Protein AF-A0A9J6QZZ3-F1 (afdb_monomer_lite)

Foldseek 3Di:
DEDADPDPDQWAQDQPVRDIYGYPPDDPLSRQLSVQLRVQCSQVPRDDVPDDPVVVVPDDDPVVSSVLSLVRSVVVCVVVVNPPCVPRVVVVVVVVVPDDPVVVVVSVVVSVVSD

Sequence (115 aa):
GFEDIPGGSHGYYHLTEKRIAIQEGMSELQTLKTAIHEIAHSKLHAIDPEAPAIEQADRPDSRTREVQAESVAYAVCQHYGLDTSDYSFGYVAGWSSGKDLKELKASLETIRATA

Structure (mmCIF, N/CA/C/O backbone):
data_AF-A0A9J6QZZ3-F1
#
_entry.id   AF-A0A9J6QZZ3-F1
#
loop_
_atom_site.group_PDB
_atom_site.id
_atom_site.type_symbol
_atom_site.label_atom_id
_atom_site.label_alt_id
_atom_site.label_comp_id
_atom_site.label_asym_id
_atom_site.label_entity_id
_atom_site.label_seq_id
_atom_site.pdbx_PDB_ins_code
_atom_site.Cartn_x
_atom_site.Cartn_y
_atom_site.Cartn_z
_atom_site.occupancy
_atom_site.B_iso_or_equiv
_atom_site.auth_seq_id
_atom_site.auth_comp_id
_atom_site.auth_asym_id
_atom_site.auth_atom_id
_atom_site.pdbx_PDB_model_num
ATOM 1 N N . GLY A 1 1 ? 3.845 -7.983 10.053 1.00 81.31 1 GLY A N 1
ATOM 2 C CA . GLY A 1 1 ? 3.923 -7.850 11.514 1.00 81.31 1 GLY A CA 1
ATOM 3 C C . GLY A 1 1 ? 3.743 -6.398 11.872 1.00 81.31 1 GLY A C 1
ATOM 4 O O . GLY A 1 1 ? 3.936 -5.557 11.000 1.00 81.31 1 GLY A O 1
ATOM 5 N N . PHE A 1 2 ? 3.345 -6.131 13.108 1.00 88.94 2 PHE A N 1
ATOM 6 C CA . PHE A 1 2 ? 3.378 -4.778 13.642 1.00 88.94 2 PHE A CA 1
ATOM 7 C C . PHE A 1 2 ? 4.791 -4.470 14.141 1.00 88.94 2 PHE A C 1
ATOM 9 O O . PHE A 1 2 ? 5.450 -5.371 14.662 1.00 88.94 2 PHE A O 1
ATOM 16 N N . GLU A 1 3 ? 5.266 -3.256 13.892 1.00 92.50 3 GLU A N 1
ATOM 17 C CA . GLU A 1 3 ? 6.555 -2.764 14.372 1.00 92.50 3 GLU A CA 1
ATOM 18 C C . GLU A 1 3 ? 6.540 -1.233 14.495 1.00 92.50 3 GLU A C 1
ATOM 20 O O . GLU A 1 3 ? 5.693 -0.558 13.906 1.00 92.50 3 GLU A O 1
ATOM 25 N N . ASP A 1 4 ? 7.478 -0.680 15.262 1.00 92.38 4 ASP A N 1
ATOM 26 C CA . ASP A 1 4 ? 7.709 0.764 15.316 1.00 92.38 4 ASP A CA 1
ATOM 27 C C . ASP A 1 4 ? 8.580 1.195 14.124 1.00 92.38 4 ASP A C 1
ATOM 29 O O . ASP A 1 4 ? 9.757 0.834 14.045 1.00 92.38 4 ASP A O 1
ATOM 33 N N . ILE A 1 5 ? 7.988 1.921 13.171 1.00 91.31 5 ILE A N 1
ATOM 34 C CA . ILE A 1 5 ? 8.594 2.337 11.901 1.00 91.31 5 ILE A CA 1
ATOM 35 C C . ILE A 1 5 ? 9.020 3.814 12.003 1.00 91.31 5 ILE A C 1
ATOM 37 O O . ILE A 1 5 ? 8.187 4.725 11.982 1.00 91.31 5 ILE A O 1
ATOM 41 N N . PRO A 1 6 ? 10.332 4.109 12.044 1.00 84.12 6 PRO A N 1
ATOM 42 C CA . PRO A 1 6 ? 10.812 5.485 12.071 1.00 84.12 6 PRO A CA 1
ATOM 43 C C . PRO A 1 6 ? 10.499 6.223 10.762 1.00 84.12 6 PRO A C 1
ATOM 45 O O . PRO A 1 6 ? 10.610 5.664 9.673 1.00 84.12 6 PRO A O 1
ATOM 48 N N . GLY A 1 7 ? 10.195 7.522 10.847 1.00 80.19 7 GLY A N 1
ATOM 49 C CA . GLY A 1 7 ? 10.111 8.394 9.665 1.00 80.19 7 GLY A CA 1
ATOM 50 C C . GLY A 1 7 ? 8.710 8.613 9.089 1.00 80.19 7 GLY A C 1
ATOM 51 O O . GLY A 1 7 ? 8.595 9.148 7.990 1.00 80.19 7 GLY A O 1
ATOM 52 N N . GLY A 1 8 ? 7.652 8.258 9.824 1.00 79.75 8 GLY A N 1
ATOM 53 C CA . GLY A 1 8 ? 6.273 8.630 9.483 1.00 79.75 8 GLY A CA 1
ATOM 54 C C . GLY A 1 8 ? 5.628 7.795 8.374 1.00 79.75 8 GLY A C 1
ATOM 55 O O . GLY A 1 8 ? 4.553 8.160 7.904 1.00 79.75 8 GLY A O 1
ATOM 56 N N . SER A 1 9 ? 6.254 6.687 7.958 1.00 87.44 9 SER A N 1
ATOM 57 C CA . SER A 1 9 ? 5.575 5.691 7.125 1.00 87.44 9 SER A CA 1
ATOM 58 C C . SER A 1 9 ? 4.580 4.891 7.962 1.00 87.44 9 SER A C 1
ATOM 60 O O . SER A 1 9 ? 4.830 4.595 9.127 1.00 87.44 9 SER A O 1
ATOM 62 N N . HIS A 1 10 ? 3.464 4.499 7.354 1.00 90.56 10 HIS A N 1
ATOM 63 C CA . HIS A 1 10 ? 2.470 3.645 8.001 1.00 90.56 10 HIS A CA 1
ATOM 64 C C . HIS A 1 10 ? 2.759 2.150 7.813 1.00 90.56 10 HIS A C 1
ATOM 66 O O . HIS A 1 10 ? 2.265 1.327 8.583 1.00 90.56 10 HIS A O 1
ATOM 72 N N . GLY A 1 11 ? 3.550 1.779 6.808 1.00 92.31 11 GLY A N 1
ATOM 73 C CA . GLY A 1 11 ? 3.874 0.393 6.489 1.00 92.31 11 GLY A CA 1
ATOM 74 C C . GLY A 1 11 ? 4.903 0.288 5.370 1.00 92.31 11 GLY A C 1
ATOM 75 O O . GLY A 1 11 ? 5.335 1.301 4.818 1.00 92.31 11 GLY A O 1
ATOM 76 N N . TYR A 1 12 ? 5.348 -0.937 5.097 1.00 91.50 12 TYR A N 1
ATOM 77 C CA . TYR A 1 12 ? 6.137 -1.259 3.908 1.00 91.50 12 TYR A CA 1
ATOM 78 C C . TYR A 1 12 ? 6.111 -2.762 3.601 1.00 91.50 12 TYR A C 1
ATOM 80 O O . TYR A 1 12 ? 6.018 -3.614 4.494 1.00 91.50 12 TYR A O 1
ATOM 88 N N . TYR A 1 13 ? 6.280 -3.100 2.325 1.00 89.88 13 TYR A N 1
ATOM 89 C CA . TYR A 1 13 ? 6.589 -4.450 1.868 1.00 89.88 13 TYR A CA 1
ATOM 90 C C . TYR A 1 13 ? 8.106 -4.675 1.752 1.00 89.88 13 TYR A C 1
ATOM 92 O O . TYR A 1 13 ? 8.801 -4.035 0.960 1.00 89.88 13 TYR A O 1
ATOM 100 N N . HIS A 1 14 ? 8.636 -5.630 2.519 1.00 85.06 14 HIS A N 1
ATOM 101 C CA . HIS A 1 14 ? 10.043 -6.013 2.475 1.00 85.06 14 HIS A CA 1
ATOM 102 C C . HIS A 1 14 ? 10.299 -7.009 1.336 1.00 85.06 14 HIS A C 1
ATOM 104 O O . HIS A 1 14 ? 9.906 -8.173 1.416 1.00 85.06 14 HIS A O 1
ATOM 110 N N . LEU A 1 15 ? 11.035 -6.584 0.306 1.00 79.06 15 LEU A N 1
ATOM 111 C CA . LEU A 1 15 ? 11.273 -7.377 -0.911 1.00 79.06 15 LEU A CA 1
ATOM 112 C C . LEU A 1 15 ? 11.987 -8.715 -0.644 1.00 79.06 15 LEU A C 1
ATOM 114 O O . LEU A 1 15 ? 11.551 -9.747 -1.144 1.00 79.06 15 LEU A O 1
ATOM 118 N N . THR A 1 16 ? 13.051 -8.709 0.165 1.00 78.06 16 THR A N 1
ATOM 119 C CA . THR A 1 16 ? 13.860 -9.914 0.437 1.00 78.06 16 THR A CA 1
ATOM 120 C C . THR A 1 16 ? 13.127 -10.939 1.299 1.00 78.06 16 THR A C 1
ATOM 122 O O . THR A 1 16 ? 13.056 -12.113 0.955 1.00 78.06 16 THR A O 1
ATOM 125 N N . GLU A 1 17 ? 12.556 -10.494 2.418 1.00 82.62 17 GLU A N 1
ATOM 126 C CA . GLU A 1 17 ? 11.860 -11.361 3.374 1.00 82.62 17 GLU A CA 1
ATOM 127 C C . GLU A 1 17 ? 10.414 -11.668 2.962 1.00 82.62 17 GLU A C 1
ATOM 129 O O . GLU A 1 17 ? 9.736 -12.448 3.628 1.00 82.62 17 GLU A O 1
ATOM 134 N N . LYS A 1 18 ? 9.929 -11.046 1.878 1.00 84.69 18 LYS A N 1
ATOM 135 C CA . LYS A 1 18 ? 8.551 -11.148 1.376 1.00 84.69 18 LYS A CA 1
ATOM 136 C C . LYS A 1 18 ? 7.507 -10.961 2.483 1.00 84.69 18 LYS A C 1
ATOM 138 O O . LYS A 1 18 ? 6.465 -11.616 2.490 1.00 84.69 18 LYS A O 1
ATOM 143 N N . ARG A 1 19 ? 7.786 -10.054 3.425 1.00 91.12 19 ARG A N 1
ATOM 144 C CA . ARG A 1 19 ? 6.917 -9.748 4.568 1.00 91.12 19 ARG A CA 1
ATOM 145 C C . ARG A 1 19 ? 6.380 -8.329 4.488 1.00 91.12 19 ARG A C 1
ATOM 147 O O . ARG A 1 19 ? 7.026 -7.441 3.946 1.00 91.12 19 ARG A O 1
ATOM 154 N N . ILE A 1 20 ? 5.219 -8.123 5.095 1.00 91.56 20 ILE A N 1
ATOM 155 C CA . ILE A 1 20 ? 4.611 -6.802 5.267 1.00 91.56 20 ILE A CA 1
ATOM 156 C C . ILE A 1 20 ? 4.844 -6.341 6.704 1.00 91.56 20 ILE A C 1
ATOM 158 O O . ILE A 1 20 ? 4.605 -7.106 7.647 1.00 91.56 20 ILE A O 1
ATOM 162 N N . ALA A 1 21 ? 5.304 -5.107 6.861 1.00 93.75 21 ALA A N 1
ATOM 163 C CA . ALA A 1 21 ? 5.430 -4.389 8.122 1.00 93.75 21 ALA A CA 1
ATOM 164 C C . ALA A 1 21 ? 4.364 -3.292 8.206 1.00 93.75 21 ALA A C 1
ATOM 166 O O . ALA A 1 21 ? 4.070 -2.640 7.205 1.00 93.75 21 ALA A O 1
ATOM 167 N N . ILE A 1 22 ? 3.783 -3.102 9.389 1.00 92.12 22 ILE A N 1
ATOM 168 C CA . ILE A 1 22 ? 2.753 -2.091 9.652 1.00 92.12 22 ILE A CA 1
ATOM 169 C C . ILE A 1 22 ? 3.111 -1.359 10.945 1.00 92.12 22 ILE A C 1
ATOM 171 O O . ILE A 1 22 ? 3.467 -2.002 11.929 1.00 92.12 22 ILE A O 1
ATOM 175 N N . GLN A 1 23 ? 2.973 -0.036 10.947 1.00 94.44 23 GLN 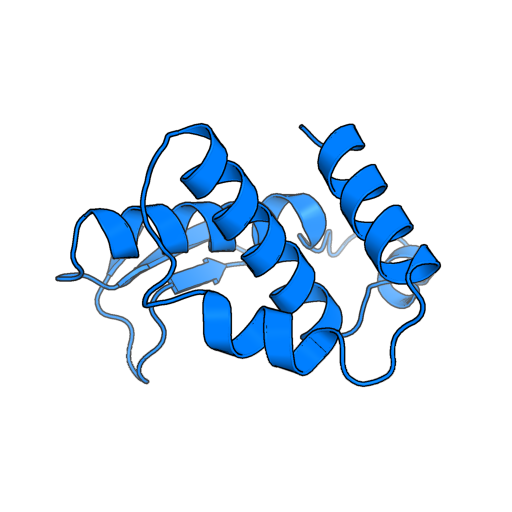A N 1
ATOM 176 C CA . GLN A 1 23 ? 3.218 0.808 12.110 1.00 94.44 23 GLN A CA 1
ATOM 177 C C . GLN A 1 23 ? 2.301 0.427 13.283 1.00 94.44 23 GLN A C 1
ATOM 179 O O . GLN A 1 23 ? 1.080 0.294 13.136 1.00 94.44 23 GLN A O 1
ATOM 184 N N . GLU A 1 24 ? 2.890 0.295 14.468 1.00 91.81 24 GLU A N 1
ATOM 185 C CA . GLU A 1 24 ? 2.163 0.108 15.725 1.00 91.81 24 GLU A CA 1
ATOM 186 C C . GLU A 1 24 ? 1.386 1.360 16.154 1.00 91.81 24 GLU A C 1
ATOM 188 O O . GLU A 1 24 ? 1.812 2.493 15.933 1.00 91.81 24 GLU A O 1
ATOM 193 N N . GLY A 1 25 ? 0.240 1.152 16.813 1.00 85.31 25 GLY A N 1
ATOM 194 C CA . GLY A 1 25 ? -0.540 2.231 17.433 1.00 85.31 25 GLY A CA 1
ATOM 195 C C . GLY A 1 25 ? -1.440 3.033 16.485 1.00 85.31 25 GLY A C 1
ATOM 196 O O . GLY A 1 25 ? -2.011 4.038 16.905 1.00 85.31 25 GLY A O 1
ATOM 197 N N . MET A 1 26 ? -1.595 2.605 15.229 1.00 88.12 26 MET A N 1
ATOM 198 C CA . MET A 1 26 ? -2.561 3.197 14.294 1.00 88.12 26 MET A CA 1
ATOM 199 C C . MET A 1 26 ? -4.006 2.767 14.599 1.00 88.12 26 MET A C 1
ATOM 201 O O . MET A 1 26 ? -4.249 1.766 15.273 1.00 88.12 26 MET A O 1
ATOM 205 N N . SER A 1 27 ? -4.984 3.518 14.080 1.00 82.50 27 SER A N 1
ATOM 206 C CA . SER A 1 27 ? -6.395 3.114 14.133 1.00 82.50 27 SER A CA 1
ATOM 207 C C . SER A 1 27 ? -6.641 1.850 13.304 1.00 82.50 27 SER A C 1
ATOM 209 O O . SER A 1 27 ? -5.967 1.632 12.299 1.00 82.50 27 SER A O 1
ATOM 211 N N . GLU A 1 28 ? -7.653 1.051 13.662 1.00 76.69 28 GLU A N 1
ATOM 212 C CA . GLU A 1 28 ? -7.994 -0.187 12.935 1.00 76.69 28 GLU A CA 1
ATOM 213 C C . GLU A 1 28 ? -8.199 0.053 11.433 1.00 76.69 28 GLU A C 1
ATOM 215 O O . GLU A 1 28 ? -7.714 -0.708 10.596 1.00 76.69 28 GLU A O 1
ATOM 220 N N . LEU A 1 29 ? -8.866 1.156 11.084 1.00 77.88 29 LEU A N 1
ATOM 221 C CA . LEU A 1 29 ? -9.125 1.529 9.699 1.00 77.88 29 LEU A CA 1
ATOM 222 C C . LEU A 1 29 ? -7.841 1.905 8.944 1.00 77.88 29 LEU A C 1
ATOM 224 O O . LEU A 1 29 ? -7.649 1.466 7.809 1.00 77.88 29 LEU A O 1
ATOM 228 N N . GLN A 1 30 ? -6.942 2.673 9.568 1.00 83.69 30 GLN A N 1
ATOM 229 C CA . GLN A 1 30 ? -5.654 3.024 8.966 1.00 83.69 30 GLN A CA 1
ATOM 230 C C . GLN A 1 30 ? -4.754 1.791 8.836 1.00 83.69 30 GLN A C 1
ATOM 232 O O . GLN A 1 30 ? -4.114 1.605 7.800 1.00 83.69 30 GLN A O 1
ATOM 237 N N . THR A 1 31 ? -4.738 0.919 9.844 1.00 84.31 31 THR A N 1
ATOM 238 C CA . THR A 1 31 ? -4.046 -0.373 9.808 1.00 84.31 31 THR A CA 1
ATOM 239 C C . THR A 1 31 ? -4.539 -1.226 8.646 1.00 84.31 31 THR A C 1
ATOM 241 O O . THR A 1 31 ? -3.722 -1.733 7.880 1.00 84.31 31 THR A O 1
ATOM 244 N N . LEU A 1 32 ? -5.856 -1.349 8.469 1.00 83.19 32 LEU A N 1
ATOM 245 C CA . LEU A 1 32 ? -6.441 -2.149 7.398 1.00 83.19 32 LEU A CA 1
ATOM 246 C C . LEU A 1 32 ? -6.140 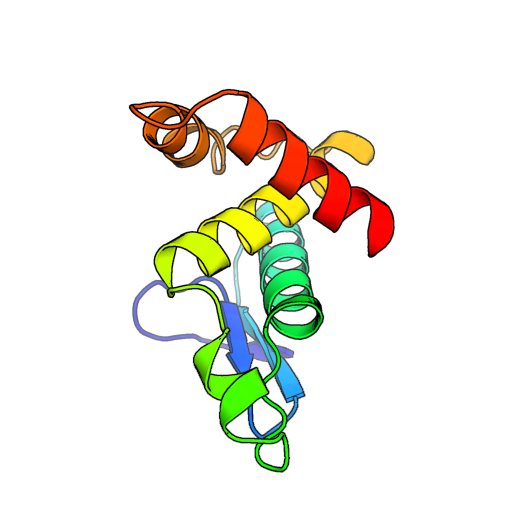-1.565 6.013 1.00 83.19 32 LEU A C 1
ATOM 248 O O . LEU A 1 32 ? -5.685 -2.296 5.135 1.00 83.19 32 LEU A O 1
ATOM 252 N N . LYS A 1 33 ? -6.323 -0.251 5.829 1.00 85.94 33 LYS A N 1
ATOM 253 C CA . LYS A 1 33 ? -5.966 0.448 4.583 1.00 85.94 33 LYS A CA 1
ATOM 254 C C . LYS A 1 33 ? -4.500 0.203 4.223 1.00 85.94 33 LYS A C 1
ATOM 256 O O . LYS A 1 33 ? -4.196 -0.183 3.098 1.00 85.94 33 LYS A O 1
ATOM 261 N N . THR A 1 34 ? -3.607 0.400 5.192 1.00 90.88 34 THR A N 1
ATOM 262 C CA . THR A 1 34 ? -2.162 0.219 5.005 1.00 90.88 34 THR A CA 1
ATOM 263 C C . THR A 1 34 ? -1.832 -1.230 4.667 1.00 90.88 34 THR A C 1
ATOM 265 O O . THR A 1 34 ? -1.082 -1.484 3.733 1.00 90.88 34 THR A O 1
ATOM 268 N N . ALA A 1 35 ? -2.441 -2.200 5.354 1.00 87.81 35 ALA A N 1
ATOM 269 C CA . ALA A 1 35 ? -2.248 -3.611 5.040 1.00 87.81 35 ALA A CA 1
ATOM 270 C C . ALA A 1 35 ? -2.626 -3.925 3.585 1.00 87.81 35 ALA A C 1
ATOM 272 O O . ALA A 1 35 ? -1.868 -4.593 2.888 1.00 87.81 35 ALA A O 1
ATOM 273 N N . ILE A 1 36 ? -3.770 -3.423 3.111 1.00 88.50 36 ILE A N 1
ATOM 274 C CA . ILE A 1 36 ? -4.218 -3.642 1.730 1.00 88.50 36 ILE A CA 1
ATOM 275 C C . ILE A 1 36 ? -3.269 -2.964 0.734 1.00 88.50 36 ILE A C 1
ATOM 277 O O . ILE A 1 36 ? -2.918 -3.576 -0.274 1.00 88.50 36 ILE A O 1
ATOM 281 N N . HIS A 1 37 ? -2.822 -1.742 1.029 1.00 92.31 37 HIS A N 1
ATOM 282 C CA . HIS A 1 37 ? -1.840 -1.015 0.225 1.00 92.31 37 HIS A CA 1
ATOM 283 C C . HIS A 1 37 ? -0.537 -1.826 0.071 1.00 92.31 37 HIS A C 1
ATOM 285 O O . HIS A 1 37 ? -0.086 -2.081 -1.045 1.00 92.31 37 HIS A O 1
ATOM 291 N N . GLU A 1 38 ? 0.027 -2.336 1.169 1.00 94.31 38 GLU A N 1
ATOM 292 C CA . GLU A 1 38 ? 1.259 -3.135 1.118 1.00 94.31 38 GLU A CA 1
ATOM 293 C C . GLU A 1 38 ? 1.061 -4.515 0.469 1.00 94.31 38 GLU A C 1
ATOM 295 O O . GLU A 1 38 ? 1.961 -5.031 -0.200 1.00 94.31 38 GLU A O 1
ATOM 300 N N . ILE A 1 39 ? -0.127 -5.119 0.606 1.00 90.00 39 ILE A N 1
ATOM 301 C CA . ILE A 1 39 ? -0.491 -6.333 -0.143 1.00 90.00 39 ILE A CA 1
ATOM 302 C C . ILE A 1 39 ? -0.515 -6.032 -1.642 1.00 90.00 39 ILE A C 1
ATOM 304 O O . ILE A 1 39 ? -0.011 -6.837 -2.425 1.00 90.00 39 ILE A O 1
ATOM 308 N N . ALA A 1 40 ? -1.061 -4.888 -2.056 1.00 89.44 40 ALA A N 1
ATOM 309 C CA . ALA A 1 40 ? -1.081 -4.487 -3.456 1.00 89.44 40 ALA A CA 1
ATOM 310 C C . ALA A 1 40 ? 0.342 -4.291 -3.999 1.00 89.44 40 ALA A C 1
ATOM 312 O O . ALA A 1 40 ? 0.654 -4.830 -5.061 1.00 89.44 40 ALA A O 1
ATOM 313 N N . HIS A 1 41 ? 1.239 -3.647 -3.244 1.00 91.88 41 HIS A N 1
ATOM 314 C CA . HIS A 1 41 ? 2.666 -3.583 -3.594 1.00 91.88 41 HIS A CA 1
ATOM 315 C C . HIS A 1 41 ? 3.294 -4.968 -3.735 1.00 91.88 41 HIS A C 1
ATOM 317 O O . HIS A 1 41 ? 3.990 -5.238 -4.714 1.00 91.88 41 HIS A O 1
ATOM 323 N N . SER A 1 42 ? 3.022 -5.875 -2.798 1.00 90.31 42 SER A N 1
ATOM 324 C CA . SER A 1 42 ? 3.521 -7.250 -2.863 1.00 90.31 42 SER A CA 1
ATOM 325 C C . SER A 1 42 ? 3.007 -7.997 -4.099 1.00 90.31 42 SER A C 1
ATOM 327 O O . SER A 1 42 ? 3.777 -8.671 -4.779 1.00 90.31 42 SER A O 1
ATOM 329 N N . LYS A 1 43 ? 1.720 -7.868 -4.431 1.00 89.00 43 LYS A N 1
ATOM 330 C CA . LYS A 1 43 ? 1.092 -8.598 -5.542 1.00 89.00 43 LYS A CA 1
ATOM 331 C C . LYS A 1 43 ? 1.439 -8.027 -6.912 1.00 89.00 43 LYS A C 1
ATOM 333 O O . LYS A 1 43 ? 1.701 -8.797 -7.829 1.00 89.00 43 LYS A O 1
ATOM 338 N N . LEU A 1 44 ? 1.431 -6.704 -7.052 1.00 87.69 44 LEU A N 1
ATOM 339 C CA . LEU A 1 44 ? 1.618 -6.025 -8.336 1.00 87.69 44 LEU A CA 1
ATOM 340 C C . LEU A 1 44 ? 3.088 -5.723 -8.632 1.00 87.69 44 LEU A C 1
ATOM 342 O O . LEU A 1 44 ? 3.462 -5.541 -9.792 1.00 87.69 44 LEU A O 1
ATOM 346 N N . HIS A 1 45 ? 3.917 -5.592 -7.594 1.00 88.19 45 HIS A N 1
ATOM 347 C CA . HIS A 1 45 ? 5.246 -4.993 -7.712 1.00 88.19 45 HIS A CA 1
ATOM 348 C C . HIS A 1 45 ? 6.349 -5.764 -6.990 1.00 88.19 45 HIS A C 1
ATOM 350 O O . HIS A 1 45 ? 7.450 -5.216 -6.854 1.00 88.19 45 HIS A O 1
ATOM 356 N N . ALA A 1 46 ? 6.105 -7.004 -6.549 1.00 84.75 46 ALA A N 1
ATOM 357 C CA . ALA A 1 46 ? 7.187 -7.873 -6.105 1.00 84.75 46 ALA A CA 1
ATOM 358 C C . ALA A 1 46 ? 8.235 -8.017 -7.213 1.00 84.75 4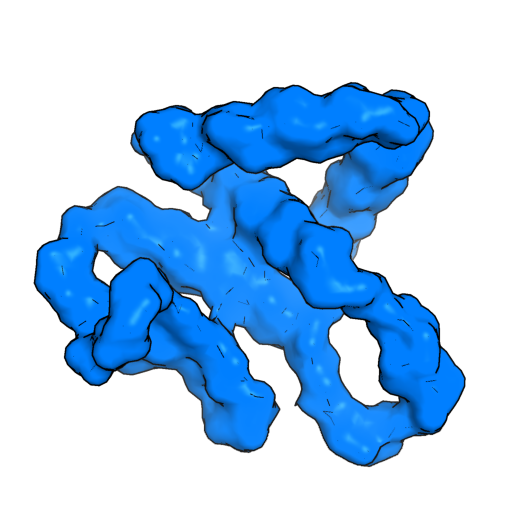6 ALA A C 1
ATOM 360 O O . ALA A 1 46 ? 7.913 -8.247 -8.375 1.00 84.75 46 ALA A O 1
ATOM 361 N N . ILE A 1 47 ? 9.499 -7.860 -6.829 1.00 77.75 47 ILE A N 1
ATOM 362 C CA . ILE A 1 47 ? 10.629 -8.108 -7.715 1.00 77.75 47 ILE A CA 1
ATOM 363 C C . ILE A 1 47 ? 11.028 -9.560 -7.510 1.00 77.75 47 ILE A C 1
ATOM 365 O O . ILE A 1 47 ? 11.360 -9.949 -6.388 1.00 77.75 47 ILE A O 1
ATOM 369 N N . ASP A 1 48 ? 11.010 -10.339 -8.583 1.00 77.31 48 ASP A N 1
ATOM 370 C CA . ASP A 1 48 ? 11.801 -11.556 -8.631 1.00 77.31 48 ASP A CA 1
ATOM 371 C C . ASP A 1 48 ? 13.223 -11.162 -9.069 1.00 77.31 48 ASP A C 1
ATOM 373 O O . ASP A 1 48 ? 13.395 -10.691 -10.195 1.00 77.31 48 ASP A O 1
ATOM 377 N N . PRO A 1 49 ? 14.236 -11.256 -8.187 1.00 72.44 49 PRO A N 1
ATOM 378 C CA . PRO A 1 49 ? 15.611 -10.911 -8.543 1.00 72.44 49 PRO A CA 1
ATOM 379 C C . PRO A 1 49 ? 16.165 -11.785 -9.679 1.00 72.44 49 PRO A C 1
ATOM 381 O O . PRO A 1 49 ? 17.104 -11.360 -10.349 1.00 72.44 49 PRO A O 1
ATOM 384 N N . GLU A 1 50 ? 15.559 -12.948 -9.935 1.00 80.19 50 GLU A N 1
ATOM 385 C CA . GLU A 1 50 ? 15.922 -13.851 -11.031 1.00 80.19 50 GLU A CA 1
ATOM 386 C C . GLU A 1 50 ? 15.126 -13.578 -12.325 1.00 80.19 50 GLU A C 1
ATOM 388 O O . GLU A 1 50 ? 15.352 -14.243 -13.339 1.00 80.19 50 GLU A O 1
ATOM 393 N N . ALA A 1 51 ? 14.202 -12.605 -12.330 1.00 79.50 51 ALA A N 1
ATOM 394 C CA . ALA A 1 51 ? 13.431 -12.265 -13.525 1.00 79.50 51 ALA A CA 1
ATOM 395 C C . ALA A 1 51 ? 14.332 -11.713 -14.648 1.00 79.50 51 ALA A C 1
ATOM 397 O O . ALA A 1 51 ? 15.294 -10.985 -14.374 1.00 79.50 51 ALA A O 1
ATOM 398 N N . PRO A 1 52 ? 14.007 -11.974 -15.929 1.00 84.69 52 PRO A N 1
ATOM 399 C CA . PRO A 1 52 ? 14.727 -11.404 -17.063 1.00 84.69 52 PRO A CA 1
ATOM 400 C C . PRO A 1 52 ? 14.828 -9.872 -16.994 1.00 84.69 52 PRO A C 1
ATOM 402 O O . PRO A 1 52 ? 13.881 -9.188 -16.612 1.00 84.69 52 PRO A O 1
ATOM 405 N N . ALA A 1 53 ? 15.948 -9.305 -17.455 1.00 81.31 53 ALA A N 1
ATOM 406 C CA . ALA A 1 53 ? 16.181 -7.854 -17.434 1.00 81.31 53 ALA A CA 1
ATOM 407 C C . ALA A 1 53 ? 15.099 -7.036 -18.172 1.00 81.31 53 ALA A C 1
ATOM 409 O O . ALA A 1 53 ? 14.852 -5.890 -17.812 1.00 81.31 53 ALA A O 1
ATOM 410 N N . ILE A 1 54 ? 14.442 -7.627 -19.178 1.00 80.38 54 ILE A N 1
ATOM 411 C CA . ILE A 1 54 ? 13.315 -7.014 -19.899 1.00 80.38 54 ILE A CA 1
ATOM 412 C C . ILE A 1 54 ? 12.103 -6.838 -18.973 1.00 80.38 54 ILE A C 1
ATOM 414 O O . ILE A 1 54 ? 11.537 -5.753 -18.916 1.00 80.38 54 ILE A O 1
ATOM 418 N N . GLU A 1 55 ? 11.760 -7.853 -18.177 1.00 72.69 55 GLU A N 1
ATOM 419 C CA . GLU A 1 55 ? 10.654 -7.771 -17.212 1.00 72.69 55 GLU A CA 1
ATOM 420 C C . GLU A 1 55 ? 10.962 -6.791 -16.073 1.00 72.69 55 GLU A C 1
ATOM 422 O O . GLU A 1 55 ? 10.074 -6.098 -15.579 1.00 72.69 55 GLU A O 1
ATOM 427 N N . GLN A 1 56 ? 12.235 -6.673 -15.683 1.00 75.25 56 GLN A N 1
ATOM 428 C CA . GLN A 1 56 ? 12.665 -5.661 -14.715 1.00 75.25 56 GLN A CA 1
ATOM 429 C C . GLN A 1 56 ? 12.598 -4.235 -15.292 1.00 75.25 56 GLN A C 1
ATOM 431 O O . GLN A 1 56 ? 12.291 -3.295 -14.555 1.00 75.25 56 GLN A O 1
ATOM 436 N N . ALA A 1 57 ? 12.876 -4.069 -16.591 1.00 78.44 57 ALA A N 1
ATOM 437 C CA . ALA A 1 57 ? 12.869 -2.781 -17.286 1.00 78.44 57 ALA A CA 1
ATOM 438 C C . ALA A 1 57 ? 11.454 -2.263 -17.595 1.00 78.44 57 ALA A C 1
ATOM 440 O O . ALA A 1 57 ? 11.241 -1.053 -17.556 1.00 78.44 57 ALA A O 1
ATOM 441 N N . ASP A 1 58 ? 10.486 -3.153 -17.830 1.00 83.00 58 ASP A N 1
ATOM 442 C CA . ASP A 1 58 ? 9.079 -2.800 -18.087 1.00 83.00 58 ASP A CA 1
ATOM 443 C C . ASP A 1 58 ? 8.297 -2.419 -16.813 1.00 83.00 58 ASP A C 1
ATOM 445 O O . ASP A 1 58 ? 7.090 -2.154 -16.848 1.00 83.00 58 ASP A O 1
ATOM 449 N N . ARG A 1 59 ? 8.967 -2.370 -15.656 1.00 82.00 59 ARG A N 1
ATOM 450 C CA . ARG A 1 59 ? 8.326 -2.045 -14.384 1.00 82.00 59 ARG A CA 1
ATOM 451 C C . ARG A 1 59 ? 7.844 -0.587 -14.361 1.00 82.00 59 ARG A C 1
ATOM 453 O O . ARG A 1 59 ? 8.621 0.318 -14.671 1.00 82.00 59 ARG A O 1
ATOM 460 N N . PRO A 1 60 ? 6.613 -0.323 -13.880 1.00 87.25 60 PRO A N 1
ATOM 461 C CA . PRO A 1 60 ? 6.142 1.039 -13.686 1.00 87.25 60 PRO A CA 1
ATOM 462 C C . PRO A 1 60 ? 7.046 1.836 -12.742 1.00 87.25 60 PRO A C 1
ATOM 464 O O . PRO A 1 60 ? 7.601 1.304 -11.768 1.00 87.25 60 PRO A O 1
ATOM 467 N N . ASP A 1 61 ? 7.147 3.138 -13.005 1.00 89.62 61 ASP A N 1
ATOM 468 C CA . ASP A 1 61 ? 7.838 4.069 -12.124 1.00 89.62 61 ASP A CA 1
ATOM 469 C C . ASP A 1 61 ? 7.203 4.083 -10.720 1.00 89.62 61 ASP A C 1
ATOM 471 O O . ASP A 1 61 ? 6.044 3.705 -10.524 1.00 89.62 61 ASP A O 1
ATOM 475 N N . SER A 1 62 ? 7.968 4.538 -9.723 1.00 87.94 62 SER A N 1
ATOM 476 C CA . SER A 1 62 ? 7.534 4.512 -8.322 1.00 87.94 62 SER A CA 1
ATOM 477 C C . SER A 1 62 ? 6.204 5.226 -8.095 1.00 87.94 62 SER A C 1
ATOM 479 O O . SER A 1 62 ? 5.396 4.751 -7.307 1.00 87.94 62 SER A O 1
ATOM 481 N N . ARG A 1 63 ? 5.947 6.340 -8.788 1.00 87.44 63 ARG A N 1
ATOM 482 C CA . ARG A 1 63 ? 4.710 7.105 -8.612 1.00 87.44 63 ARG A CA 1
ATOM 483 C C . ARG A 1 63 ? 3.518 6.330 -9.158 1.00 87.44 63 ARG A C 1
ATOM 485 O O . ARG A 1 63 ? 2.468 6.313 -8.525 1.00 87.44 63 ARG A O 1
ATOM 492 N N . THR A 1 64 ? 3.677 5.678 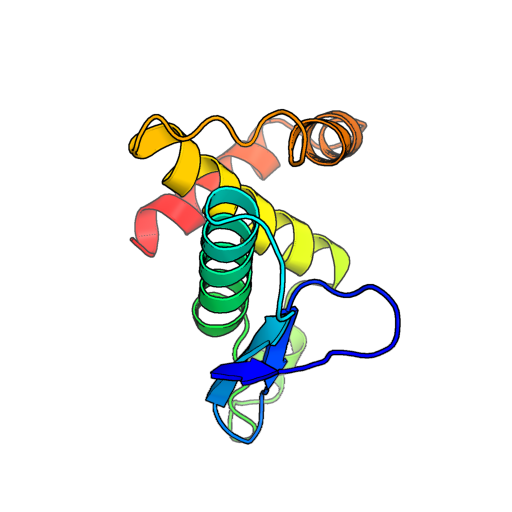-10.306 1.00 87.31 64 THR A N 1
ATOM 493 C CA . THR A 1 64 ? 2.640 4.807 -10.871 1.00 87.31 64 THR A CA 1
ATOM 494 C C . THR A 1 64 ? 2.334 3.632 -9.940 1.00 87.31 64 THR A C 1
ATOM 496 O O . THR A 1 64 ? 1.162 3.325 -9.728 1.00 87.31 64 THR A O 1
ATOM 499 N N . ARG A 1 65 ? 3.358 3.037 -9.316 1.00 90.69 65 ARG A N 1
ATOM 500 C CA . ARG A 1 65 ? 3.179 1.961 -8.329 1.00 90.69 65 ARG A CA 1
ATOM 501 C C . ARG A 1 65 ? 2.385 2.395 -7.101 1.00 90.69 65 ARG A C 1
ATOM 503 O O . ARG A 1 65 ? 1.423 1.726 -6.741 1.00 90.69 65 ARG A O 1
ATOM 510 N N . GLU A 1 66 ? 2.733 3.533 -6.501 1.00 88.81 66 GLU A N 1
ATOM 511 C CA . GLU A 1 66 ? 1.981 4.063 -5.353 1.00 88.81 66 GLU A CA 1
ATOM 512 C C . GLU A 1 66 ? 0.516 4.325 -5.710 1.00 88.81 66 GLU A C 1
ATOM 514 O O . GLU A 1 66 ? -0.385 3.985 -4.949 1.00 88.81 66 GLU A O 1
ATOM 519 N N . VAL A 1 67 ? 0.253 4.874 -6.901 1.00 86.88 67 VAL A N 1
ATOM 520 C CA . VAL A 1 67 ? -1.121 5.109 -7.365 1.00 86.88 67 VAL A CA 1
ATOM 521 C C . VAL A 1 67 ? -1.888 3.800 -7.508 1.00 86.88 67 VAL A C 1
ATOM 523 O O . VAL A 1 67 ? -3.057 3.738 -7.131 1.00 86.88 67 VAL A O 1
ATOM 526 N N . GLN A 1 68 ? -1.264 2.758 -8.052 1.00 87.62 68 GLN A N 1
ATOM 527 C CA . GLN A 1 68 ? -1.901 1.453 -8.206 1.00 87.62 68 GLN A CA 1
ATOM 528 C C . GLN A 1 68 ? -2.204 0.820 -6.844 1.00 87.62 68 GLN A C 1
ATOM 530 O O . GLN A 1 68 ? -3.343 0.408 -6.619 1.00 87.62 68 GLN A O 1
ATOM 535 N N . ALA A 1 69 ? -1.239 0.814 -5.921 1.00 88.94 69 ALA A N 1
ATOM 536 C CA . ALA A 1 69 ? -1.427 0.291 -4.570 1.00 88.94 69 ALA A CA 1
ATOM 537 C C . ALA A 1 69 ? -2.530 1.040 -3.803 1.00 88.94 69 ALA A C 1
ATOM 539 O O . ALA A 1 69 ? -3.435 0.421 -3.238 1.00 88.94 69 ALA A O 1
ATOM 540 N N . GLU A 1 70 ? -2.527 2.370 -3.873 1.00 87.88 70 GLU A N 1
ATOM 541 C CA . GLU A 1 70 ? -3.531 3.212 -3.225 1.00 87.88 70 GLU A CA 1
ATOM 542 C C . GLU A 1 70 ? -4.924 3.049 -3.852 1.00 87.88 70 GLU A C 1
ATOM 544 O O . GLU A 1 70 ? -5.930 3.022 -3.144 1.00 87.88 70 GLU A O 1
ATOM 549 N N . SER A 1 71 ? -4.998 2.871 -5.175 1.00 84.88 71 SER A N 1
ATOM 550 C CA . SER A 1 71 ? -6.261 2.612 -5.880 1.00 84.88 71 SER A CA 1
ATOM 551 C C . SER A 1 71 ? -6.869 1.270 -5.476 1.00 84.88 71 SER A C 1
ATOM 553 O O . SER A 1 71 ? -8.085 1.181 -5.299 1.00 84.88 71 SER A O 1
ATOM 555 N N . VAL A 1 72 ? -6.040 0.236 -5.295 1.00 86.50 72 VAL A N 1
ATOM 556 C CA . VAL A 1 72 ? -6.485 -1.066 -4.777 1.00 86.50 72 VAL A CA 1
ATOM 557 C C . VAL A 1 72 ? -6.985 -0.921 -3.343 1.00 86.50 72 VAL A C 1
ATOM 559 O O . VAL A 1 72 ? -8.092 -1.369 -3.046 1.00 86.50 72 VAL A O 1
ATOM 562 N N . ALA A 1 73 ? -6.225 -0.252 -2.471 1.00 85.75 73 ALA A N 1
ATOM 563 C CA . ALA A 1 73 ? -6.640 -0.003 -1.092 1.00 85.75 73 ALA A CA 1
ATOM 564 C C . ALA A 1 73 ? -7.986 0.730 -1.027 1.00 85.75 73 ALA A C 1
ATOM 566 O O . ALA A 1 73 ? -8.893 0.300 -0.314 1.00 85.75 73 ALA A O 1
ATOM 567 N N . TYR A 1 74 ? -8.158 1.777 -1.835 1.00 80.38 74 TYR A N 1
ATOM 568 C CA . TYR A 1 74 ? -9.415 2.507 -1.940 1.00 80.38 74 TYR A CA 1
ATOM 569 C C . TYR A 1 74 ? -10.567 1.615 -2.422 1.00 80.38 74 TYR A C 1
ATOM 571 O O . TYR A 1 74 ? -11.604 1.554 -1.763 1.00 80.38 74 TYR A O 1
ATOM 579 N N . ALA A 1 75 ? -10.394 0.892 -3.532 1.00 81.00 75 ALA A N 1
ATOM 580 C CA . ALA A 1 75 ? -11.444 0.050 -4.103 1.00 81.00 75 ALA A CA 1
ATOM 581 C C . ALA A 1 75 ? -11.890 -1.064 -3.142 1.00 81.00 75 ALA A C 1
ATOM 583 O O . ALA A 1 75 ? -13.089 -1.294 -2.982 1.00 81.00 75 ALA A O 1
ATOM 584 N N . VAL A 1 76 ? -10.941 -1.721 -2.467 1.00 80.06 76 VAL A N 1
ATOM 585 C CA . VAL A 1 76 ? -11.230 -2.767 -1.477 1.00 80.06 76 VAL A CA 1
ATOM 586 C C . VAL A 1 76 ? -11.962 -2.177 -0.274 1.00 80.06 76 VAL A C 1
ATOM 588 O O . VAL A 1 76 ? -13.001 -2.702 0.122 1.00 80.06 76 VAL A O 1
ATOM 591 N N . CYS A 1 77 ? -11.483 -1.064 0.287 1.00 78.19 77 CYS A N 1
ATOM 592 C CA . CYS A 1 77 ? -12.155 -0.417 1.412 1.00 78.19 77 CYS A CA 1
ATOM 593 C C . CYS A 1 77 ? -13.584 0.019 1.054 1.00 78.19 77 CYS A C 1
ATOM 595 O O . CYS A 1 77 ? -14.515 -0.282 1.800 1.00 78.19 77 CYS A O 1
ATOM 597 N N . GLN A 1 78 ? -13.784 0.639 -0.112 1.00 78.38 78 GLN A N 1
ATOM 598 C CA . GLN A 1 78 ? -15.112 1.039 -0.585 1.00 78.38 78 GLN A CA 1
ATOM 599 C C . GLN A 1 78 ? -16.046 -0.157 -0.796 1.00 78.38 78 GLN A C 1
ATOM 601 O O . GLN A 1 78 ? -17.215 -0.086 -0.420 1.00 78.38 78 GLN A O 1
ATOM 606 N N . HIS A 1 79 ? -15.545 -1.272 -1.339 1.00 76.31 79 HIS A N 1
ATOM 607 C CA . HIS A 1 79 ? -16.336 -2.492 -1.522 1.00 76.31 79 HIS A CA 1
ATOM 608 C C . HIS A 1 79 ? -16.914 -3.023 -0.199 1.00 76.31 79 HIS A C 1
ATOM 610 O O . HIS A 1 79 ? -18.048 -3.499 -0.171 1.00 76.31 79 HIS A O 1
ATOM 616 N N . TYR A 1 80 ? -16.166 -2.892 0.899 1.00 72.19 80 TYR A N 1
ATOM 617 C CA . TYR A 1 80 ? -16.592 -3.311 2.238 1.00 72.19 80 TYR A CA 1
ATOM 618 C C . TYR A 1 80 ? -17.281 -2.204 3.057 1.00 72.19 80 TYR A C 1
ATOM 620 O O . TYR A 1 80 ? -17.553 -2.407 4.239 1.00 72.19 80 TYR A O 1
ATOM 628 N N . GLY A 1 81 ? -17.581 -1.045 2.460 1.00 75.12 81 GLY A N 1
ATOM 629 C CA . GLY A 1 81 ? -18.234 0.073 3.153 1.00 75.12 81 GLY A CA 1
ATOM 630 C C . GLY A 1 81 ? -17.349 0.768 4.193 1.00 75.12 81 GLY A C 1
ATOM 631 O O . GLY A 1 81 ? -17.862 1.403 5.112 1.00 75.12 81 GLY A O 1
ATOM 632 N N . LEU A 1 82 ? -16.027 0.636 4.068 1.00 70.19 82 LEU A N 1
ATOM 633 C CA . LEU A 1 82 ? -15.050 1.274 4.942 1.00 70.19 82 LEU A CA 1
ATOM 634 C C . LEU A 1 82 ? -14.716 2.662 4.393 1.00 70.19 82 LEU A C 1
ATOM 636 O O . LEU A 1 82 ? -14.126 2.797 3.316 1.00 70.19 82 LEU A O 1
ATOM 640 N N . ASP A 1 83 ? -15.098 3.700 5.133 1.00 68.50 83 ASP A N 1
ATOM 641 C CA . ASP A 1 83 ? -14.873 5.082 4.723 1.00 68.50 83 ASP A CA 1
ATOM 642 C C . ASP A 1 83 ? -13.416 5.508 4.940 1.00 68.50 83 ASP A C 1
ATOM 644 O O . ASP A 1 83 ? -13.032 5.970 6.008 1.00 68.50 83 ASP A O 1
ATOM 648 N N . THR A 1 84 ? -12.588 5.357 3.908 1.00 63.53 84 THR A N 1
ATOM 649 C CA . THR A 1 84 ? -11.188 5.809 3.899 1.00 63.53 84 THR A CA 1
ATOM 650 C C . THR A 1 84 ? -11.002 7.164 3.212 1.00 63.53 84 THR A C 1
ATOM 652 O O . THR A 1 84 ? -9.874 7.511 2.830 1.00 63.53 84 THR A O 1
ATOM 655 N N . SER A 1 85 ? -12.084 7.928 3.013 1.00 57.12 85 SER A N 1
ATOM 656 C CA . SER A 1 85 ? -12.067 9.191 2.263 1.00 57.12 85 SER A CA 1
ATOM 657 C C . SER A 1 85 ? -11.144 10.244 2.888 1.00 57.12 85 SER A C 1
ATOM 659 O O . SER A 1 85 ? -10.393 10.883 2.145 1.00 57.12 85 SER A O 1
ATOM 661 N N . ASP A 1 86 ? -11.070 10.303 4.222 1.00 54.47 86 ASP A N 1
ATOM 662 C CA . ASP A 1 86 ? -10.162 11.180 4.983 1.00 54.47 86 ASP A CA 1
ATOM 663 C C . ASP A 1 86 ? -8.670 10.954 4.668 1.00 54.47 86 ASP A C 1
ATOM 665 O O . ASP A 1 86 ? -7.850 11.855 4.841 1.00 54.47 86 ASP A O 1
ATOM 669 N N . TYR A 1 87 ? -8.305 9.775 4.151 1.00 51.66 87 TYR A N 1
ATOM 670 C CA . TYR A 1 87 ? -6.913 9.390 3.900 1.00 51.66 87 TYR A CA 1
ATOM 671 C C . TYR A 1 87 ? -6.569 9.182 2.420 1.00 51.66 87 TYR A C 1
ATOM 673 O O . TYR A 1 87 ? -5.394 9.003 2.110 1.00 51.66 87 TYR A O 1
ATOM 681 N N . SER A 1 88 ? -7.551 9.143 1.512 1.00 50.38 88 SER A N 1
ATOM 682 C CA . SER A 1 88 ? -7.353 8.644 0.131 1.00 50.38 88 SER A CA 1
ATOM 683 C C . SER A 1 88 ? -7.751 9.656 -0.955 1.00 50.38 88 SER A C 1
ATOM 685 O O . SER A 1 88 ? -7.311 9.553 -2.102 1.00 50.38 88 SER A O 1
ATOM 687 N N . PHE A 1 89 ? -8.556 10.673 -0.623 1.00 43.22 89 PHE A N 1
ATOM 688 C CA . PHE A 1 89 ? -9.155 11.547 -1.640 1.00 43.22 89 PHE A CA 1
ATOM 689 C C . PHE A 1 89 ? -8.199 12.622 -2.193 1.00 43.22 89 PHE A C 1
ATOM 691 O O . PHE A 1 89 ? -8.325 13.034 -3.348 1.00 43.22 89 PHE A O 1
ATOM 698 N N . GLY A 1 90 ? -7.192 13.041 -1.417 1.00 45.31 90 GLY A N 1
ATOM 699 C CA . GLY A 1 90 ? -6.245 14.083 -1.836 1.00 45.31 90 GLY A CA 1
ATOM 700 C C . GLY A 1 90 ? -5.360 13.701 -3.034 1.00 45.31 90 GLY A C 1
ATOM 701 O O . GLY A 1 90 ? -4.985 14.572 -3.817 1.00 45.31 90 GLY A O 1
ATOM 702 N N . TYR A 1 91 ? -5.055 12.412 -3.225 1.00 46.53 91 TYR A N 1
ATOM 703 C CA . TYR A 1 91 ? -4.106 11.959 -4.255 1.00 46.53 91 TYR A CA 1
ATOM 704 C C . TYR A 1 91 ? -4.775 11.543 -5.576 1.00 46.53 91 TYR A C 1
ATOM 706 O O . TYR A 1 91 ? -4.241 11.834 -6.648 1.00 46.53 91 TYR A O 1
ATOM 714 N N . VAL A 1 92 ? -5.973 10.946 -5.529 1.00 48.31 92 VAL A N 1
ATOM 715 C CA . VAL A 1 92 ? -6.742 10.575 -6.738 1.00 48.31 92 VAL A CA 1
ATOM 716 C C . VAL A 1 92 ? -7.213 11.825 -7.495 1.00 48.31 92 VAL A C 1
ATOM 718 O O . VAL A 1 92 ? -7.118 11.883 -8.723 1.00 48.31 92 VAL A O 1
ATOM 721 N N . ALA A 1 93 ? -7.627 12.871 -6.771 1.00 48.22 93 ALA A N 1
ATOM 722 C CA . ALA A 1 93 ? -8.014 14.153 -7.363 1.00 48.22 93 ALA A CA 1
ATOM 723 C C . ALA A 1 93 ? -6.828 14.886 -8.025 1.00 48.22 93 ALA A C 1
ATOM 725 O O . ALA A 1 93 ? -6.993 15.505 -9.076 1.00 48.22 93 ALA A O 1
ATOM 726 N N . GLY A 1 94 ? -5.616 14.768 -7.465 1.00 44.59 94 GLY A N 1
ATOM 727 C CA . GLY A 1 94 ? -4.393 15.315 -8.064 1.00 44.59 94 GLY A CA 1
ATOM 728 C C . GLY A 1 94 ? -3.903 14.532 -9.291 1.00 44.59 94 GLY A C 1
ATOM 729 O O . GLY A 1 94 ? -3.307 15.116 -10.197 1.00 44.59 94 GLY A O 1
ATOM 730 N N . TRP A 1 95 ? -4.184 13.227 -9.363 1.00 45.66 95 TRP A N 1
ATOM 731 C CA . TRP A 1 95 ? -3.757 12.344 -10.459 1.00 45.66 95 TRP A CA 1
ATOM 732 C C . TRP A 1 95 ? -4.561 12.529 -11.751 1.00 45.66 95 TRP A C 1
ATOM 734 O O . TRP A 1 95 ? -4.001 12.431 -12.841 1.00 45.66 95 TRP A O 1
ATOM 744 N N . SER A 1 96 ? -5.850 12.872 -11.653 1.00 46.00 96 SER A N 1
ATOM 745 C CA . SER A 1 96 ? -6.665 13.193 -12.835 1.00 46.00 96 SER A CA 1
ATOM 746 C C . SER A 1 96 ? -6.242 14.498 -13.525 1.00 46.00 96 SER A C 1
ATOM 748 O O . SER A 1 96 ? -6.718 14.781 -14.628 1.00 46.00 96 SER A O 1
ATOM 750 N N . SER A 1 97 ? -5.364 15.306 -12.916 1.00 42.94 97 SER A N 1
ATOM 751 C CA . SER A 1 97 ? -4.835 16.509 -13.559 1.00 42.94 97 SER A CA 1
ATOM 752 C C . SER A 1 97 ? -3.798 16.133 -14.631 1.00 42.94 97 SER A C 1
ATOM 754 O O . SER A 1 97 ? -2.595 16.082 -14.399 1.00 42.94 97 SER A O 1
ATOM 756 N N . GLY A 1 98 ? -4.294 15.818 -15.832 1.00 49.53 98 GLY A N 1
ATOM 757 C CA . GLY A 1 98 ? -3.476 15.634 -17.037 1.00 49.53 98 GLY A CA 1
ATOM 758 C C . GLY A 1 98 ? -3.395 14.220 -17.622 1.00 49.53 98 GLY A C 1
ATOM 759 O O . GLY A 1 98 ? -2.627 14.029 -18.560 1.00 49.53 98 GLY A O 1
ATOM 760 N N . LYS A 1 99 ? -4.171 13.243 -17.132 1.00 47.88 99 LYS A N 1
ATOM 761 C CA . LYS A 1 99 ? -4.262 11.896 -17.733 1.00 47.88 99 LYS A CA 1
ATOM 762 C C . LYS A 1 99 ? -5.606 11.667 -18.419 1.00 47.88 99 LYS A C 1
ATOM 764 O O . LYS A 1 99 ? -6.647 12.063 -17.900 1.00 47.88 99 LYS A O 1
ATOM 769 N N . ASP A 1 100 ? -5.577 11.029 -19.591 1.00 52.75 100 ASP A N 1
ATOM 770 C CA . ASP A 1 100 ? -6.779 10.686 -20.361 1.00 52.75 100 ASP A CA 1
ATOM 771 C C . ASP A 1 100 ? -7.574 9.573 -19.645 1.00 52.75 100 ASP A C 1
ATOM 773 O O . ASP A 1 100 ? -7.008 8.651 -19.051 1.00 52.75 100 ASP A O 1
ATOM 777 N N . LEU A 1 101 ? -8.904 9.620 -19.750 1.00 42.66 101 LEU A N 1
ATOM 778 C CA . LEU A 1 101 ? -9.862 8.635 -19.229 1.00 42.66 101 LEU A CA 1
ATOM 779 C C . LEU A 1 101 ? -9.518 7.191 -19.627 1.00 42.66 101 LEU A C 1
ATOM 781 O O . LEU A 1 101 ? -9.872 6.245 -18.921 1.00 42.66 101 LEU A O 1
ATOM 785 N N . LYS A 1 102 ? -8.812 7.005 -20.745 1.00 47.19 102 LYS A N 1
ATOM 786 C CA . LYS A 1 102 ? -8.319 5.699 -21.201 1.00 47.19 102 LYS A CA 1
ATOM 787 C C . LYS A 1 102 ? -7.258 5.099 -20.277 1.00 47.19 102 LYS A C 1
ATOM 789 O O . LYS A 1 102 ? -7.301 3.895 -20.040 1.00 47.19 102 LYS A O 1
ATOM 794 N N . GLU A 1 103 ? -6.348 5.906 -19.734 1.00 51.44 103 GLU A N 1
ATOM 795 C CA . GLU A 1 103 ? -5.299 5.435 -18.815 1.00 51.44 103 GLU A CA 1
ATOM 796 C C . GLU A 1 103 ? -5.886 5.021 -17.465 1.00 51.44 103 GLU A C 1
ATOM 798 O O . GLU A 1 103 ? -5.500 3.999 -16.890 1.00 51.44 103 GLU A O 1
ATOM 803 N N . LEU A 1 104 ? -6.875 5.784 -16.992 1.00 48.03 104 LEU A N 1
ATOM 804 C CA . LEU A 1 104 ? -7.646 5.444 -15.801 1.00 48.03 104 LEU A CA 1
ATOM 805 C C . LEU A 1 104 ? -8.402 4.125 -16.002 1.00 48.03 104 LEU A C 1
ATOM 807 O O . LEU A 1 104 ? -8.333 3.232 -15.161 1.00 48.03 104 LEU A O 1
ATOM 811 N N . LYS A 1 105 ? -9.068 3.966 -17.151 1.00 46.28 105 LYS A N 1
ATOM 812 C CA . LYS A 1 105 ? -9.805 2.745 -17.489 1.00 46.28 105 LYS A CA 1
ATOM 813 C C . LYS A 1 105 ? -8.890 1.523 -17.601 1.00 46.28 105 LYS A C 1
ATOM 815 O O . LYS A 1 105 ? -9.233 0.477 -17.070 1.00 46.28 105 LYS A O 1
ATOM 820 N N . ALA A 1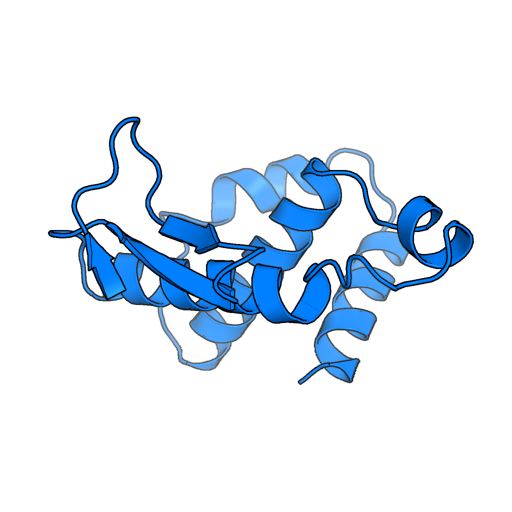 106 ? -7.725 1.652 -18.235 1.00 55.59 106 ALA A N 1
ATOM 821 C CA . ALA A 1 106 ? -6.747 0.567 -18.324 1.00 55.59 106 ALA A CA 1
ATOM 822 C C . ALA A 1 106 ? -6.236 0.141 -16.939 1.00 55.59 106 ALA A C 1
ATOM 824 O O . ALA A 1 106 ? -6.156 -1.049 -16.651 1.00 55.59 106 ALA A O 1
ATOM 825 N N . SER A 1 107 ? -5.968 1.108 -16.057 1.00 48.69 107 SER A N 1
ATOM 826 C CA . SER A 1 107 ? -5.523 0.828 -14.686 1.00 48.69 107 SER A CA 1
ATOM 827 C C . SER A 1 107 ? -6.595 0.083 -13.880 1.00 48.69 107 SER A C 1
ATOM 829 O O . SER A 1 107 ? -6.282 -0.876 -13.178 1.00 48.69 107 SER A O 1
ATOM 831 N N . LEU A 1 108 ? -7.869 0.466 -14.033 1.00 52.62 108 LEU A N 1
ATOM 832 C CA . LEU A 1 108 ? -9.006 -0.216 -13.403 1.00 52.62 108 LEU A CA 1
ATOM 833 C C . LEU A 1 108 ? -9.221 -1.639 -13.946 1.00 52.62 108 LEU A C 1
ATOM 835 O O . LEU A 1 108 ? -9.550 -2.546 -13.184 1.00 52.62 108 LEU A O 1
ATOM 839 N N . GLU A 1 109 ? -9.015 -1.856 -15.246 1.00 57.12 109 GLU A N 1
ATOM 840 C CA . GLU A 1 109 ? -9.118 -3.183 -15.867 1.00 57.12 109 GLU A CA 1
ATOM 841 C C . GLU A 1 109 ? -8.012 -4.136 -15.379 1.00 57.12 109 GLU A C 1
ATOM 843 O O . GLU A 1 109 ? -8.305 -5.294 -15.079 1.00 57.12 109 GLU A O 1
ATOM 848 N N . THR A 1 110 ? -6.775 -3.655 -15.205 1.00 52.53 110 THR A N 1
ATOM 849 C CA . THR A 1 110 ? -5.673 -4.438 -14.611 1.00 52.53 110 THR A CA 1
ATOM 850 C C . THR A 1 110 ? -5.978 -4.849 -13.171 1.00 52.53 110 THR A C 1
ATOM 852 O O . THR A 1 110 ? -5.738 -5.995 -12.786 1.00 52.53 110 THR A O 1
ATOM 855 N N . ILE A 1 111 ? -6.561 -3.939 -12.383 1.00 51.00 111 ILE A N 1
ATOM 856 C CA . ILE A 1 111 ? -6.982 -4.231 -11.006 1.00 51.00 111 ILE A CA 1
ATOM 857 C C . ILE A 1 111 ? -8.068 -5.318 -11.004 1.00 51.00 111 ILE A C 1
ATOM 859 O O . ILE A 1 111 ? -7.951 -6.286 -10.256 1.00 51.00 111 ILE A O 1
ATOM 863 N N . ARG A 1 112 ? -9.078 -5.217 -11.883 1.00 46.16 112 ARG A N 1
ATOM 864 C CA . ARG A 1 112 ? -10.150 -6.224 -12.003 1.00 46.16 112 ARG A CA 1
ATOM 865 C C . ARG A 1 112 ? -9.629 -7.605 -12.406 1.00 46.16 112 ARG A C 1
ATOM 867 O O . ARG A 1 112 ? -10.192 -8.599 -11.975 1.00 46.16 112 ARG 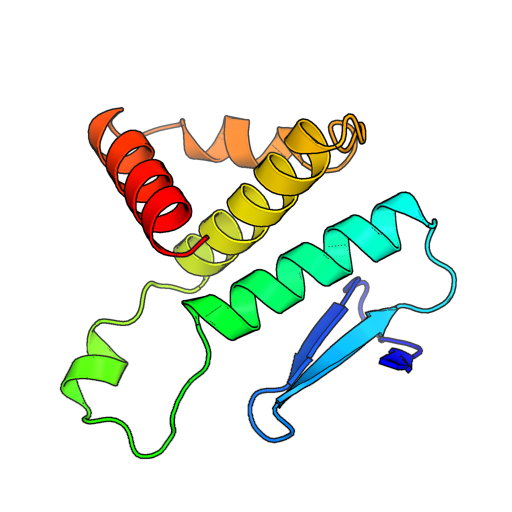A O 1
ATOM 874 N N . ALA A 1 113 ? -8.604 -7.677 -13.251 1.00 47.91 113 ALA A N 1
ATOM 875 C CA . ALA A 1 113 ? -8.063 -8.947 -13.739 1.00 47.91 113 ALA A CA 1
ATOM 876 C C . ALA A 1 113 ? -7.178 -9.683 -12.716 1.00 47.91 113 ALA A C 1
ATOM 878 O O . ALA A 1 113 ? -6.871 -10.856 -12.916 1.00 47.91 113 ALA A O 1
ATOM 879 N N . THR A 1 114 ? -6.752 -8.997 -11.651 1.00 42.88 114 THR A N 1
ATOM 880 C CA . THR A 1 114 ? -5.822 -9.534 -10.641 1.00 42.88 114 THR A CA 1
ATOM 881 C C . THR A 1 114 ? -6.530 -9.922 -9.329 1.00 42.88 114 THR A C 1
ATOM 883 O O . THR A 1 114 ? -5.904 -10.525 -8.457 1.00 42.88 114 THR A O 1
ATOM 886 N N . ALA A 1 115 ? -7.820 -9.588 -9.191 1.00 41.84 115 ALA A N 1
ATOM 887 C CA . ALA A 1 115 ? -8.704 -10.008 -8.099 1.00 41.84 115 ALA A CA 1
ATOM 888 C C . ALA A 1 115 ? -9.435 -11.314 -8.447 1.00 41.84 115 ALA A C 1
ATOM 890 O O . ALA A 1 115 ? -9.588 -12.151 -7.530 1.00 41.84 115 ALA A O 1
#

pLDDT: mean 74.8, std 16.99, range [41.84, 94.44]

Radius of gyration: 14.87 Å; chains: 1; bounding box: 34×30×39 Å

Secondary structure (DSSP, 8-state):
-EE--TTS--EEEETTTTEEEEETT--HHHHHHHHHHHHHHHHHH---TTS-HHHHHTPPPHHHHHHHHHHHHHHHHHHTT---HHHHHHHHHHHTSS--HHHHHHHHHHHHHH-

InterPro domains:
  IPR010359 IrrE N-terminal-like domain [PF06114] (11-77)

Organism: NCBI:txid2839743